Protein AF-A0A348Y6V6-F1 (afdb_monomer)

Sequence (120 aa):
MMPSTRFNISQSYLYKLSVAVGFASILSITGCQSSAESSATPNQSTTSNPSLPVLSDMSQQTLKQQALRIQRALANNDFARITDDIHPTRGVRFSMYAYVRLDTDKVFSREQYAQYLQSK

Secondary structure (DSSP, 8-state):
--------------------------------------------------------HHHHHHHHHHHHHHHHHHHTT-GGGGGGGSBTTTBEEE-SSSS--TTTSEEE-HHHHHHHHHT-

Radius of gyration: 27.21 Å; Cα contacts (8 Å, |Δi|>4): 50; chains: 1; bounding box: 66×55×64 Å

Solvent-accessible surface area (backbone atoms only — not comparable to full-atom values): 8505 Å² total; per-residue (Å²): 136,88,79,87,81,86,88,79,82,86,77,89,76,92,79,88,76,90,78,90,76,88,83,88,76,88,81,84,80,82,80,87,84,83,86,77,90,80,90,82,89,81,91,83,81,92,74,87,77,77,80,73,77,85,79,49,73,71,54,52,54,52,52,51,52,50,52,52,50,48,52,50,26,59,76,68,71,38,63,74,72,44,46,80,76,34,40,80,88,78,20,46,74,54,51,98,54,104,57,84,50,92,88,77,42,52,67,34,44,35,65,54,47,55,51,53,64,71,74,106

Mean predicted aligned error: 18.74 Å

pLDDT: mean 75.13, std 22.29, range [32.75, 98.44]

Structure (mmCIF, N/CA/C/O backbone):
data_AF-A0A348Y6V6-F1
#
_entry.id   AF-A0A348Y6V6-F1
#
loop_
_atom_site.group_PDB
_atom_site.id
_atom_site.type_symbol
_atom_site.label_atom_id
_atom_site.label_alt_id
_atom_site.label_comp_id
_atom_site.label_asym_id
_atom_site.label_entity_id
_atom_site.label_seq_id
_atom_site.pdbx_PDB_ins_code
_atom_site.Cartn_x
_atom_site.Cartn_y
_atom_site.Cartn_z
_atom_site.occupancy
_atom_site.B_iso_or_equiv
_atom_site.auth_seq_id
_atom_site.auth_comp_id
_atom_site.auth_asym_id
_atom_site.auth_atom_id
_atom_site.pdbx_PDB_model_num
ATOM 1 N N . MET A 1 1 ? -29.852 -15.341 42.087 1.00 42.97 1 MET A N 1
ATOM 2 C CA . MET A 1 1 ? -29.374 -14.770 43.363 1.00 42.97 1 MET A CA 1
ATOM 3 C C . MET A 1 1 ? -27.921 -14.366 43.145 1.00 42.97 1 MET A C 1
ATOM 5 O O . MET A 1 1 ? -27.207 -15.118 42.500 1.00 42.97 1 MET A O 1
ATOM 9 N N . MET A 1 2 ? -27.565 -13.173 43.628 1.00 44.44 2 MET A N 1
ATOM 10 C CA . MET A 1 2 ? -26.397 -12.315 43.334 1.00 44.44 2 MET A CA 1
ATOM 11 C C . MET A 1 2 ? -26.445 -11.438 42.060 1.00 44.44 2 MET A C 1
ATOM 13 O O . MET A 1 2 ? -26.921 -11.905 41.025 1.00 44.44 2 MET A O 1
ATOM 17 N N . PRO A 1 3 ? -26.035 -10.149 42.162 1.00 53.12 3 PRO A N 1
ATOM 18 C CA . PRO A 1 3 ? -26.583 -9.061 41.348 1.00 53.12 3 PRO A CA 1
ATOM 19 C C . PRO A 1 3 ? -25.519 -8.213 40.610 1.00 53.12 3 PRO A C 1
ATOM 21 O O . PRO A 1 3 ? -24.329 -8.398 40.815 1.00 53.12 3 PRO A O 1
ATOM 24 N N . SER A 1 4 ? -26.006 -7.250 39.812 1.00 47.69 4 SER A N 1
ATOM 25 C CA . SER A 1 4 ? -25.428 -5.918 39.516 1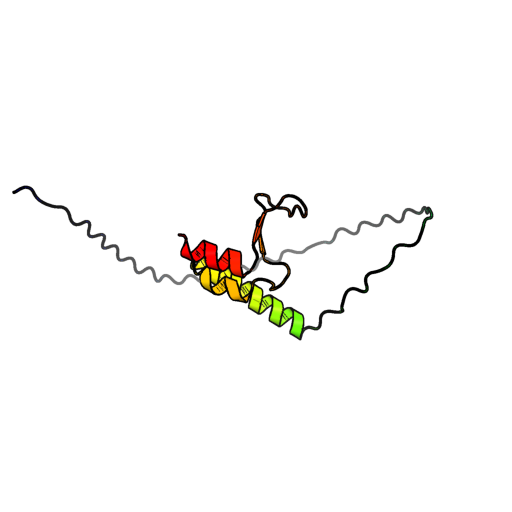.00 47.69 4 SER A CA 1
ATOM 26 C C . SER A 1 4 ? -23.964 -5.840 39.039 1.00 47.69 4 SER A C 1
ATOM 28 O O . SER A 1 4 ? -23.033 -6.276 39.694 1.00 47.69 4 SER A O 1
ATOM 30 N N . THR A 1 5 ? -23.639 -5.112 37.971 1.00 54.69 5 THR A N 1
ATOM 31 C CA . THR A 1 5 ? -23.691 -3.640 37.995 1.00 54.69 5 THR A CA 1
ATOM 32 C C . THR A 1 5 ? -23.644 -3.100 36.565 1.00 54.69 5 THR A C 1
ATOM 34 O O . THR A 1 5 ? -22.741 -3.421 35.796 1.00 54.69 5 THR A O 1
ATOM 37 N N . ARG A 1 6 ? -24.627 -2.268 36.201 1.00 53.12 6 ARG A N 1
ATOM 38 C CA . ARG A 1 6 ? -24.617 -1.480 34.966 1.00 53.12 6 ARG A CA 1
ATOM 39 C C . ARG A 1 6 ? -23.774 -0.230 35.196 1.00 53.12 6 ARG A C 1
ATOM 41 O O . ARG A 1 6 ? -24.122 0.574 36.055 1.00 53.12 6 ARG A O 1
ATOM 48 N N . PHE A 1 7 ? -22.717 -0.045 34.414 1.00 45.97 7 PHE A N 1
ATOM 49 C CA . PHE A 1 7 ? -22.016 1.234 34.354 1.00 45.97 7 PHE A CA 1
ATOM 50 C C . PHE A 1 7 ? -22.738 2.155 33.370 1.00 45.97 7 PHE A C 1
ATOM 52 O O . PHE A 1 7 ? -22.679 1.982 32.156 1.00 45.97 7 PHE A O 1
ATOM 59 N N . ASN A 1 8 ? -23.473 3.106 33.937 1.00 43.88 8 ASN A N 1
ATOM 60 C CA . ASN A 1 8 ? -24.042 4.257 33.257 1.00 43.88 8 ASN A CA 1
ATOM 61 C C . ASN A 1 8 ? -23.049 5.407 33.466 1.00 43.88 8 ASN A C 1
ATOM 63 O O . ASN A 1 8 ? -22.841 5.820 34.605 1.00 43.88 8 ASN A O 1
ATOM 67 N N . ILE A 1 9 ? -22.411 5.898 32.405 1.00 51.47 9 ILE A N 1
ATOM 68 C CA . ILE A 1 9 ? -21.610 7.126 32.467 1.00 51.47 9 ILE A CA 1
ATOM 69 C C . ILE A 1 9 ? -22.322 8.156 31.600 1.00 51.47 9 ILE A C 1
ATOM 71 O O . ILE A 1 9 ? -22.098 8.285 30.400 1.00 51.47 9 ILE A O 1
ATOM 75 N N . SER A 1 10 ? -23.244 8.854 32.255 1.00 51.84 10 SER A N 1
ATOM 76 C CA . SER A 1 10 ? -23.689 10.182 31.864 1.00 51.84 10 SER A CA 1
ATOM 77 C C . SER A 1 10 ? -22.537 11.146 32.130 1.00 51.84 10 SER A C 1
ATOM 79 O O . SER A 1 10 ? -22.139 11.306 33.284 1.00 51.84 10 SER A O 1
ATOM 81 N N . GLN A 1 11 ? -22.047 11.838 31.104 1.00 48.53 11 GLN A N 1
ATOM 82 C CA . GLN A 1 11 ? -21.328 13.087 31.330 1.00 48.53 11 GLN A CA 1
ATOM 83 C C . GLN A 1 11 ? -21.616 14.084 30.208 1.00 48.53 11 GLN A C 1
ATOM 85 O O . GLN A 1 11 ? -20.961 14.150 29.173 1.00 48.53 11 GLN A O 1
ATOM 90 N N . SER A 1 12 ? -22.674 14.850 30.444 1.00 52.38 12 SER A N 1
ATOM 91 C CA . SER A 1 12 ? -22.956 16.139 29.831 1.00 52.38 12 SER A CA 1
ATOM 92 C C . SER A 1 12 ? -21.803 17.111 30.070 1.00 52.38 12 SER A C 1
ATOM 94 O O . SER A 1 12 ? -21.528 17.391 31.228 1.00 52.38 12 SER A O 1
ATOM 96 N N . TYR A 1 13 ? -21.220 17.708 29.030 1.00 49.69 13 TYR A N 1
ATOM 97 C CA . TYR A 1 13 ? -20.606 19.035 29.150 1.00 49.69 13 TYR A CA 1
ATOM 98 C C . TYR A 1 13 ? -20.762 19.811 27.842 1.00 49.69 13 TYR A C 1
ATOM 100 O O . TYR A 1 13 ? -19.993 19.684 26.892 1.00 49.69 13 TYR A O 1
ATOM 108 N N . LEU A 1 14 ? -21.808 20.635 27.825 1.00 49.56 14 LEU A N 1
ATOM 109 C CA . LEU A 1 14 ? -21.921 21.798 26.960 1.00 49.56 14 LEU A CA 1
ATOM 110 C C . LEU A 1 14 ? -20.822 22.787 27.364 1.00 49.56 14 LEU A C 1
ATOM 112 O O . LEU A 1 14 ? -20.915 23.404 28.421 1.00 49.56 14 LEU A O 1
ATOM 116 N N . TYR A 1 15 ? -19.808 22.972 26.523 1.00 55.78 15 TYR A N 1
ATOM 117 C CA . TYR A 1 15 ? -18.925 24.133 26.606 1.00 55.78 15 TYR A CA 1
ATOM 118 C C . TYR A 1 15 ? -19.012 24.915 25.290 1.00 55.78 15 TYR A C 1
ATOM 120 O O . TYR A 1 15 ? -18.255 24.746 24.341 1.00 55.78 15 TYR A O 1
ATOM 128 N N . LYS A 1 16 ? -20.017 25.786 25.211 1.00 47.53 16 LYS A N 1
ATOM 129 C CA . LYS A 1 16 ? -19.970 26.954 24.331 1.00 47.53 16 LYS A CA 1
ATOM 130 C C . LYS A 1 16 ? -19.266 28.048 25.121 1.00 47.53 16 LYS A C 1
ATOM 132 O O . LYS A 1 16 ? -19.857 28.554 26.063 1.00 47.53 16 LYS A O 1
ATOM 137 N N . LEU A 1 17 ? -18.055 28.429 24.728 1.00 49.38 17 LEU A N 1
ATOM 138 C CA . LEU A 1 17 ? -17.458 29.709 25.107 1.00 49.38 17 LEU A CA 1
ATOM 139 C C . LEU A 1 17 ? -16.648 30.232 23.921 1.00 49.38 17 LEU A C 1
ATOM 141 O O . LEU A 1 17 ? -15.639 29.667 23.511 1.00 49.38 17 LEU A O 1
ATOM 145 N N . SER A 1 18 ? -17.196 31.294 23.342 1.00 53.50 18 SER A N 1
ATOM 146 C CA . SER A 1 18 ? -16.571 32.162 22.359 1.00 53.50 18 SER A CA 1
ATOM 147 C C . SER A 1 18 ? -15.483 32.974 23.056 1.00 53.50 18 SER A C 1
ATOM 149 O O . SER A 1 18 ? -15.793 33.654 24.030 1.00 53.50 18 SER A O 1
ATOM 151 N N . VAL A 1 19 ? -14.246 32.937 22.561 1.00 60.66 19 VAL A N 1
ATOM 152 C CA . VAL A 1 19 ? -13.247 33.982 22.819 1.00 60.66 19 VAL A CA 1
ATOM 153 C C . VAL A 1 19 ? -12.464 34.204 21.531 1.00 60.66 19 VAL A C 1
ATOM 155 O O . VAL A 1 19 ? -11.651 33.384 21.112 1.00 60.66 19 V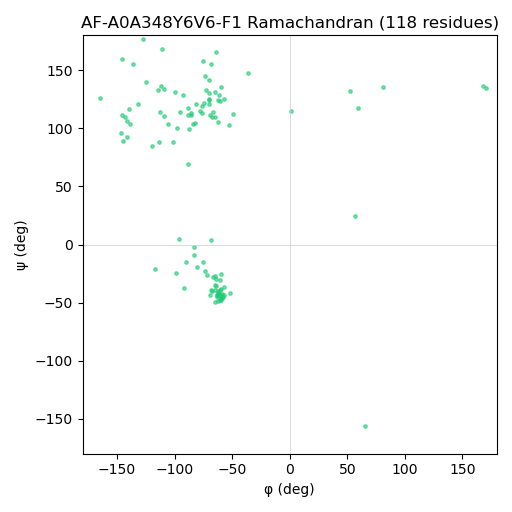AL A O 1
ATOM 158 N N . ALA A 1 20 ? -12.758 35.335 20.896 1.00 55.91 20 ALA A N 1
ATOM 159 C CA . ALA A 1 20 ? -11.914 35.952 19.895 1.00 55.91 20 ALA A CA 1
ATOM 160 C C . ALA A 1 20 ? -10.721 36.603 20.603 1.00 55.91 20 ALA A C 1
ATOM 162 O O . ALA A 1 20 ? -10.919 37.487 21.432 1.00 55.91 20 ALA A O 1
ATOM 163 N N . VAL A 1 21 ? -9.497 36.208 20.255 1.00 60.94 21 VAL A N 1
ATOM 164 C CA . VAL A 1 21 ? -8.299 37.030 20.472 1.00 60.94 21 VAL A CA 1
ATOM 165 C C . VAL A 1 21 ? -7.421 36.883 19.237 1.00 60.94 21 VAL A C 1
ATOM 167 O O . VAL A 1 21 ? -6.990 35.787 18.884 1.00 60.94 21 VAL A O 1
ATOM 170 N N . GLY A 1 22 ? -7.226 38.005 18.547 1.00 55.28 22 GLY A N 1
ATOM 171 C CA . GLY A 1 22 ? -6.378 38.104 17.373 1.00 55.28 22 GLY A CA 1
ATOM 172 C C . GLY A 1 22 ? -4.917 37.845 17.720 1.00 55.28 22 GLY A C 1
ATOM 173 O O . GLY A 1 22 ? -4.370 38.451 18.636 1.00 55.28 22 GLY A O 1
ATOM 174 N N . PHE A 1 23 ? -4.279 36.979 16.940 1.00 59.91 23 PHE A N 1
ATOM 175 C CA . PHE A 1 23 ? -2.828 36.866 16.893 1.00 59.91 23 PHE A CA 1
ATOM 176 C C . PHE A 1 23 ? -2.330 37.590 15.644 1.00 59.91 23 PHE A C 1
ATOM 178 O O . PHE A 1 23 ? -2.186 37.008 14.572 1.00 59.91 23 PHE A O 1
ATOM 185 N N . ALA A 1 24 ? -2.086 38.890 15.793 1.00 58.06 24 ALA A N 1
ATOM 186 C CA . ALA A 1 24 ? -1.153 39.600 14.936 1.00 58.06 24 ALA A CA 1
ATOM 187 C C . ALA A 1 24 ? 0.253 39.344 15.497 1.00 58.06 24 ALA A C 1
ATOM 189 O O . ALA A 1 24 ? 0.631 39.874 16.539 1.00 58.06 24 ALA A O 1
ATOM 190 N N . SER A 1 25 ? 1.023 38.487 14.837 1.00 61.72 25 SER A N 1
ATOM 191 C CA . SER A 1 25 ? 2.463 38.366 15.068 1.00 61.72 25 SER A CA 1
ATOM 192 C C . SER A 1 25 ? 3.145 38.204 13.722 1.00 61.72 25 SER A C 1
ATOM 194 O O . SER A 1 25 ? 3.065 37.171 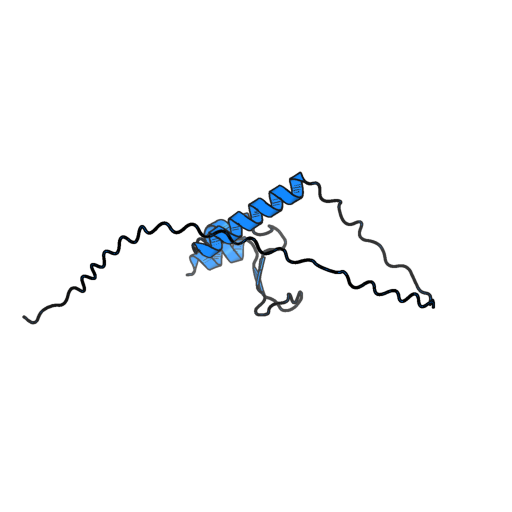13.063 1.00 61.72 25 SER A O 1
ATOM 196 N N . ILE A 1 26 ? 3.744 39.311 13.303 1.00 58.22 26 ILE A N 1
ATOM 197 C CA . ILE A 1 26 ? 4.551 39.474 12.104 1.00 58.22 26 ILE A CA 1
ATOM 198 C C . ILE A 1 26 ? 5.904 38.825 12.410 1.00 58.22 26 ILE A C 1
ATOM 200 O O . ILE A 1 26 ? 6.635 39.310 13.270 1.00 58.22 26 ILE A O 1
ATOM 204 N N . LEU A 1 27 ? 6.231 37.723 11.736 1.00 62.41 27 LEU A N 1
ATOM 205 C CA . LEU A 1 27 ? 7.578 37.153 11.741 1.00 62.41 27 LEU A CA 1
ATOM 206 C C . LEU A 1 27 ? 8.291 37.618 10.470 1.00 62.41 27 LEU A C 1
ATOM 208 O O . LEU A 1 27 ? 8.059 37.099 9.380 1.00 62.41 27 LEU A O 1
ATOM 212 N N . SER A 1 28 ? 9.140 38.631 10.622 1.00 58.72 28 SER A N 1
ATOM 213 C CA . SER A 1 28 ? 10.076 39.082 9.595 1.00 58.72 28 SER A CA 1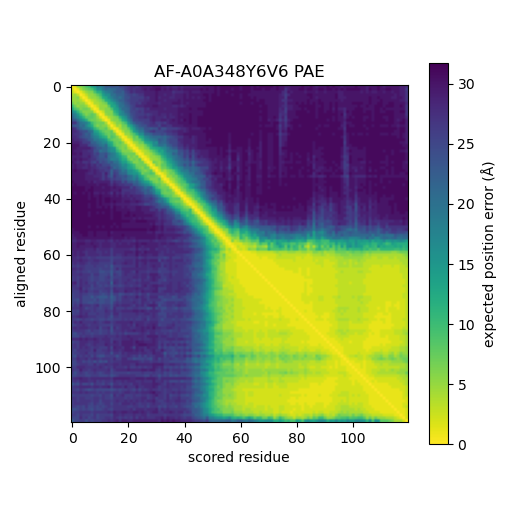
ATOM 214 C C . SER A 1 28 ? 11.160 38.021 9.400 1.00 58.72 28 SER A C 1
ATOM 216 O O . SER A 1 28 ? 11.984 37.806 10.288 1.00 58.72 28 SER A O 1
ATOM 218 N N . ILE A 1 29 ? 11.171 37.354 8.245 1.00 68.44 29 ILE A N 1
ATOM 219 C CA . ILE A 1 29 ? 12.267 36.466 7.841 1.00 68.44 29 ILE A CA 1
ATOM 220 C C . ILE A 1 29 ? 13.311 37.328 7.127 1.00 68.44 29 ILE A C 1
ATOM 222 O O . ILE A 1 29 ? 13.161 37.651 5.949 1.00 68.44 29 ILE A O 1
ATOM 226 N N . THR A 1 30 ? 14.373 37.709 7.833 1.00 70.75 30 THR A N 1
ATOM 227 C CA . THR A 1 30 ? 15.595 38.206 7.191 1.00 70.75 30 THR A CA 1
ATOM 228 C C . THR A 1 30 ? 16.354 36.992 6.660 1.00 70.75 30 THR A C 1
ATOM 230 O O . THR A 1 30 ? 16.746 36.114 7.426 1.00 70.75 30 THR A O 1
ATOM 233 N N . GLY A 1 31 ? 16.476 36.898 5.336 1.00 62.62 31 GLY A N 1
ATOM 234 C CA . GLY A 1 31 ? 17.081 35.762 4.645 1.00 62.62 31 GLY A CA 1
ATOM 235 C C . GLY A 1 31 ? 18.594 35.662 4.848 1.00 62.62 31 GLY A C 1
ATOM 236 O O . GLY A 1 31 ? 19.306 36.664 4.830 1.00 62.62 31 GLY A O 1
ATOM 237 N N . CYS A 1 32 ? 19.091 34.434 4.990 1.00 65.75 32 CYS A N 1
ATOM 238 C CA . CYS A 1 32 ? 20.511 34.127 4.867 1.00 65.75 32 CYS A CA 1
ATOM 239 C C . CYS A 1 32 ? 20.848 33.896 3.386 1.00 65.75 32 CYS A C 1
ATOM 241 O O . CYS A 1 32 ? 20.392 32.924 2.786 1.00 65.75 32 CYS A O 1
ATOM 243 N N . GLN A 1 33 ? 21.654 34.785 2.805 1.00 63.09 33 GLN A N 1
ATOM 244 C CA . GLN A 1 33 ? 22.308 34.582 1.514 1.00 63.09 33 GLN A CA 1
ATOM 245 C C . GLN A 1 33 ? 23.647 33.881 1.772 1.00 63.09 33 GLN A C 1
ATOM 247 O O . GLN A 1 33 ? 24.542 34.468 2.373 1.00 63.09 33 GLN A O 1
ATOM 252 N N . SER A 1 34 ? 23.779 32.623 1.350 1.00 53.56 34 SER A N 1
ATOM 253 C CA . SER A 1 34 ? 25.076 31.945 1.291 1.00 53.56 34 SER A CA 1
ATOM 254 C C . SER A 1 34 ? 25.500 31.855 -0.167 1.00 53.56 34 SER A C 1
ATOM 256 O O . SER A 1 34 ? 24.953 31.082 -0.950 1.00 53.56 34 SER A O 1
ATOM 258 N N . SER A 1 35 ? 26.440 32.718 -0.531 1.00 56.88 35 SER A N 1
ATOM 259 C CA . SER A 1 35 ? 27.244 32.618 -1.737 1.00 56.88 35 SER A CA 1
ATOM 260 C C . SER A 1 35 ? 28.476 31.770 -1.425 1.00 56.88 35 SER A C 1
ATOM 262 O O . SER A 1 35 ? 29.314 32.141 -0.607 1.00 56.88 35 SER A O 1
ATOM 264 N N . ALA A 1 36 ? 28.592 30.633 -2.101 1.00 48.78 36 ALA A N 1
ATOM 265 C CA . ALA A 1 36 ? 29.854 29.934 -2.281 1.00 48.78 36 ALA A CA 1
ATOM 266 C C . ALA A 1 36 ? 29.874 29.377 -3.705 1.00 48.78 36 ALA A C 1
ATOM 268 O O . ALA A 1 36 ? 29.365 28.296 -3.990 1.00 48.78 36 ALA A O 1
ATOM 269 N N . GLU A 1 37 ? 30.437 30.176 -4.605 1.00 44.28 37 GLU A N 1
ATOM 270 C CA . GLU A 1 37 ? 30.973 29.700 -5.869 1.00 44.28 37 GLU A CA 1
ATOM 271 C C . GLU A 1 37 ? 32.310 29.017 -5.561 1.00 44.28 37 GLU A C 1
ATOM 273 O O . GLU A 1 37 ? 33.216 29.630 -4.996 1.00 44.28 37 GLU A O 1
ATOM 278 N N . SER A 1 38 ? 32.426 27.728 -5.875 1.00 43.91 38 SER A N 1
ATOM 279 C CA . SER A 1 38 ? 33.717 27.049 -5.921 1.00 43.91 38 SER A CA 1
ATOM 280 C C . SER A 1 38 ? 33.708 26.002 -7.030 1.00 43.91 38 SER A C 1
ATOM 282 O O . SER A 1 38 ? 32.980 25.013 -7.012 1.00 43.91 38 SER A O 1
ATOM 284 N N . SER A 1 39 ? 34.506 26.322 -8.034 1.00 50.03 39 SER A N 1
ATOM 285 C CA . SER A 1 39 ? 34.898 25.576 -9.221 1.00 50.03 39 SER A CA 1
ATOM 286 C C . SER A 1 39 ? 35.604 24.245 -8.926 1.00 50.03 39 SER A C 1
ATOM 288 O O . SER A 1 39 ? 36.550 24.250 -8.143 1.00 50.03 39 SER A O 1
ATOM 290 N N . ALA A 1 40 ? 35.236 23.166 -9.637 1.00 38.19 40 ALA A N 1
ATOM 291 C CA . ALA A 1 40 ? 36.140 22.210 -10.318 1.00 38.19 40 ALA A CA 1
ATOM 292 C C . ALA A 1 40 ? 35.387 20.962 -10.847 1.00 38.19 40 ALA A C 1
ATOM 294 O O . ALA A 1 40 ? 34.585 20.352 -10.147 1.00 38.19 40 ALA A O 1
ATOM 295 N N . THR A 1 41 ? 35.684 20.579 -12.092 1.00 39.31 41 THR A N 1
ATOM 296 C CA . THR A 1 41 ? 35.205 19.403 -12.855 1.00 39.31 41 THR A CA 1
ATOM 297 C C . THR A 1 41 ? 35.742 18.069 -12.295 1.00 39.31 41 THR A C 1
ATOM 299 O O . THR A 1 41 ? 36.844 18.057 -11.745 1.00 39.31 41 THR A O 1
ATOM 302 N N . PRO A 1 42 ? 35.055 16.922 -12.506 1.00 40.88 42 PRO A N 1
ATOM 303 C CA . PRO A 1 42 ? 35.588 15.951 -13.481 1.00 40.88 42 PRO A CA 1
ATOM 304 C C . PRO A 1 42 ? 34.528 15.150 -14.283 1.00 40.88 42 PRO A C 1
ATOM 306 O O . PRO A 1 42 ? 33.373 15.019 -13.892 1.00 40.88 42 PRO A O 1
ATOM 309 N N . ASN A 1 43 ? 34.974 14.616 -15.428 1.00 38.09 43 ASN A N 1
ATOM 310 C CA . ASN A 1 43 ? 34.327 13.637 -16.323 1.00 38.09 43 ASN A CA 1
ATOM 311 C C . ASN A 1 43 ? 33.487 12.545 -15.618 1.00 38.09 43 ASN A C 1
ATOM 313 O O . ASN A 1 43 ? 33.928 12.042 -14.592 1.00 38.09 43 ASN A O 1
ATOM 317 N N . GLN A 1 44 ? 32.393 12.064 -16.241 1.00 37.31 44 GLN A N 1
ATOM 318 C CA . GLN A 1 44 ? 32.322 10.769 -16.968 1.00 37.31 44 GLN A CA 1
ATOM 319 C C . GLN A 1 44 ? 30.867 10.344 -17.314 1.00 37.31 44 GLN A C 1
ATOM 321 O O . GLN A 1 44 ? 29.979 10.360 -16.472 1.00 37.31 44 GLN A O 1
ATOM 326 N N . SER A 1 45 ? 30.694 9.859 -18.553 1.00 37.66 45 SER A N 1
ATOM 327 C CA . SER A 1 45 ? 29.816 8.751 -19.002 1.00 37.66 45 SER A CA 1
ATOM 328 C C . SER A 1 45 ? 28.286 8.771 -18.802 1.00 37.66 45 SER A C 1
ATOM 330 O O . SER A 1 45 ? 27.755 8.633 -17.707 1.00 37.66 45 SER A O 1
ATOM 332 N N . THR A 1 46 ? 27.609 8.766 -19.957 1.00 43.75 46 THR A N 1
ATOM 333 C CA . THR A 1 46 ? 26.319 8.151 -20.323 1.00 43.75 46 THR A CA 1
ATOM 334 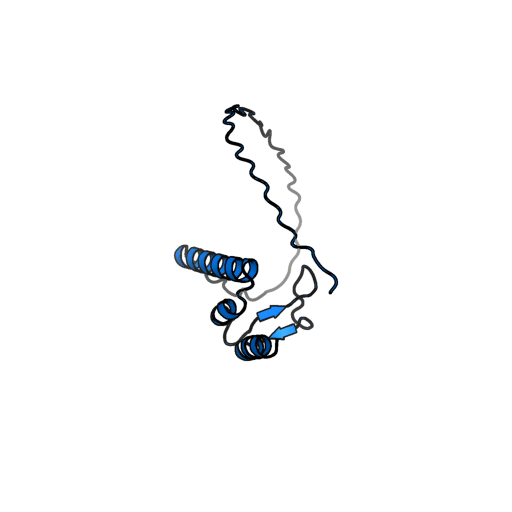C C . THR A 1 46 ? 25.566 7.394 -19.222 1.00 43.75 46 THR A C 1
ATOM 336 O O . THR A 1 46 ? 25.957 6.299 -18.830 1.00 43.75 46 THR A O 1
ATOM 339 N N . THR A 1 47 ? 24.395 7.903 -18.833 1.00 32.75 47 THR A N 1
ATOM 340 C CA . THR A 1 47 ? 23.319 7.100 -18.235 1.00 32.75 47 THR A CA 1
ATOM 341 C C . THR A 1 47 ? 22.018 7.454 -18.948 1.00 32.75 47 THR A C 1
ATOM 343 O O . THR A 1 47 ? 21.623 8.614 -19.016 1.00 32.75 47 THR A O 1
ATOM 346 N N . SER A 1 48 ? 21.395 6.446 -19.554 1.00 44.47 48 SER A N 1
ATOM 347 C CA . SER A 1 48 ? 20.099 6.504 -20.227 1.00 44.47 48 SER A CA 1
ATOM 348 C C . SER A 1 48 ? 19.046 7.176 -19.343 1.00 44.47 48 SER A C 1
ATOM 350 O O . SER A 1 48 ? 18.653 6.605 -18.328 1.00 44.47 48 SER A O 1
ATOM 352 N N . ASN A 1 49 ? 18.583 8.365 -19.733 1.00 42.72 49 ASN A N 1
ATOM 353 C CA . ASN A 1 49 ? 17.465 9.045 -19.087 1.00 42.72 49 ASN A CA 1
ATOM 354 C C . ASN A 1 49 ? 16.175 8.242 -19.333 1.00 42.72 49 ASN A C 1
ATOM 356 O O . ASN A 1 49 ? 15.724 8.198 -20.482 1.00 42.72 49 ASN A O 1
ATOM 360 N N . PRO A 1 50 ? 15.528 7.642 -18.315 1.00 51.84 50 PRO A N 1
ATOM 361 C CA . PRO A 1 50 ? 14.117 7.334 -18.446 1.00 51.84 50 PRO A CA 1
ATOM 362 C C . PRO A 1 50 ? 13.406 8.686 -18.483 1.00 51.84 50 PRO A C 1
ATOM 364 O O . PRO A 1 50 ? 13.395 9.420 -17.497 1.00 51.84 50 PRO A O 1
ATOM 367 N N . SER A 1 51 ? 12.877 9.061 -19.643 1.00 50.31 51 SER A N 1
ATOM 368 C CA . SER A 1 51 ? 12.019 10.232 -19.796 1.00 50.31 51 SER A CA 1
ATOM 369 C C . SER A 1 51 ? 10.881 10.139 -18.777 1.00 50.31 51 SER A C 1
ATOM 371 O O . SER A 1 51 ? 9.958 9.341 -18.946 1.00 50.31 51 SER A O 1
ATOM 373 N N . LEU A 1 52 ? 10.987 10.906 -17.687 1.00 57.78 52 LEU A N 1
ATOM 374 C CA . LEU A 1 52 ? 9.939 11.018 -16.682 1.00 57.78 52 LEU A CA 1
ATOM 375 C C . LEU A 1 52 ? 8.691 11.571 -17.384 1.00 57.78 52 LEU A C 1
ATOM 377 O O . LEU A 1 52 ? 8.776 12.632 -18.008 1.00 57.78 52 LEU A O 1
ATOM 381 N N . PRO A 1 53 ? 7.546 10.871 -17.331 1.00 67.19 53 PRO A N 1
ATOM 382 C CA . PRO A 1 53 ? 6.325 11.373 -17.933 1.00 67.19 53 PRO A CA 1
ATOM 383 C C . PRO A 1 53 ? 5.938 12.683 -17.243 1.00 67.19 53 PRO A C 1
ATOM 385 O O . PRO A 1 53 ? 5.803 12.733 -16.019 1.00 67.19 53 PRO A O 1
ATOM 388 N N . VAL A 1 54 ? 5.777 13.749 -18.029 1.00 69.25 54 VAL A N 1
ATOM 389 C CA . VAL A 1 54 ? 5.273 15.039 -17.548 1.00 69.25 54 VAL A CA 1
ATOM 390 C C . VAL A 1 54 ? 3.849 14.816 -17.034 1.00 69.25 54 VAL A C 1
ATOM 392 O O . VAL A 1 54 ? 2.926 14.596 -17.819 1.00 69.25 54 VAL A O 1
ATOM 395 N N . LEU A 1 55 ? 3.676 14.803 -15.709 1.00 76.12 55 LEU A N 1
ATOM 396 C CA . LEU A 1 55 ? 2.365 14.670 -15.076 1.00 76.12 55 LEU A CA 1
ATOM 397 C C . LEU A 1 55 ? 1.557 15.952 -15.304 1.00 76.12 55 LEU A C 1
ATOM 399 O O . LEU A 1 55 ? 1.995 17.035 -14.927 1.00 76.12 55 LEU A O 1
ATOM 403 N N . SER A 1 56 ? 0.364 15.826 -15.882 1.00 84.75 56 SER A N 1
ATOM 404 C CA . SER A 1 56 ? -0.580 16.938 -16.021 1.00 84.75 56 SER A CA 1
ATOM 405 C C . SER A 1 56 ? -1.272 17.266 -14.694 1.00 84.75 56 SER A C 1
ATOM 407 O O . SER A 1 56 ? -1.426 16.394 -13.834 1.00 84.75 56 SER A O 1
ATOM 409 N N . ASP A 1 57 ? -1.795 18.481 -14.539 1.00 80.25 57 ASP A N 1
ATOM 410 C CA . ASP A 1 57 ? -2.523 18.882 -13.323 1.00 80.25 57 ASP A CA 1
ATOM 411 C C . ASP A 1 57 ? -3.726 17.972 -13.015 1.00 80.25 57 ASP A C 1
ATOM 413 O O . ASP A 1 57 ? -3.986 17.623 -11.861 1.00 80.25 57 ASP A O 1
ATOM 417 N N . MET A 1 58 ? -4.428 17.496 -14.052 1.00 72.94 58 MET A N 1
ATOM 418 C CA . MET A 1 58 ? -5.534 16.543 -13.886 1.00 72.94 58 MET A CA 1
ATOM 419 C C . MET A 1 58 ? -5.067 15.193 -13.325 1.00 72.94 58 MET A C 1
ATOM 421 O O . MET A 1 58 ? -5.764 14.581 -12.507 1.00 72.94 58 MET A O 1
ATOM 425 N N . SER A 1 59 ? -3.875 14.735 -13.718 1.00 87.62 59 SER A N 1
ATOM 426 C CA . SER A 1 59 ? -3.292 13.501 -13.183 1.00 87.62 59 SER A CA 1
ATOM 427 C C . SER A 1 59 ? -2.910 13.651 -11.706 1.00 87.62 59 SER A C 1
ATOM 429 O O . SER A 1 59 ? -3.218 12.767 -10.906 1.00 87.62 59 SER A O 1
ATOM 431 N N . GLN A 1 60 ? -2.371 14.807 -11.306 1.00 91.56 60 GLN A N 1
ATOM 432 C CA . GLN A 1 60 ? -2.044 15.106 -9.906 1.00 91.56 60 GLN A CA 1
ATOM 433 C C . GLN A 1 60 ? -3.291 15.135 -9.019 1.00 91.56 60 GLN A C 1
ATOM 435 O O . GLN A 1 60 ? -3.307 14.552 -7.932 1.00 91.56 60 GLN A O 1
ATOM 440 N N . GLN A 1 61 ? -4.370 15.761 -9.492 1.00 93.50 61 GLN A N 1
ATOM 441 C CA . GLN A 1 61 ? -5.623 15.811 -8.742 1.00 93.50 61 GLN A CA 1
ATOM 442 C C . GLN A 1 61 ? -6.240 14.418 -8.566 1.00 93.50 61 GLN A C 1
ATOM 444 O O . GLN A 1 61 ? -6.731 14.096 -7.482 1.00 93.50 61 GLN A O 1
ATOM 449 N N . THR A 1 62 ? -6.169 13.572 -9.596 1.00 93.75 62 THR A N 1
ATOM 450 C CA . THR A 1 62 ? -6.648 12.183 -9.531 1.00 93.75 62 THR A CA 1
ATOM 451 C C . THR A 1 62 ? -5.851 11.371 -8.508 1.00 93.75 62 THR A C 1
ATOM 453 O O . THR A 1 62 ? -6.442 10.704 -7.656 1.00 93.75 62 THR A O 1
ATOM 456 N N . LEU A 1 63 ? -4.518 11.490 -8.516 1.00 94.44 63 LEU A N 1
ATOM 457 C CA . LEU A 1 63 ? -3.652 10.833 -7.531 1.00 94.44 63 LEU A CA 1
ATOM 458 C C . LEU A 1 63 ? -3.934 11.316 -6.105 1.00 94.44 63 LEU A C 1
ATOM 460 O O . LEU A 1 63 ? -4.023 10.505 -5.183 1.00 94.44 63 LEU A O 1
ATOM 464 N N . LYS A 1 64 ? -4.149 12.622 -5.916 1.00 96.44 64 LYS A N 1
ATOM 465 C CA . LYS A 1 64 ? -4.523 13.193 -4.615 1.00 96.44 64 LYS A CA 1
ATOM 466 C C . LYS A 1 64 ? -5.857 12.642 -4.117 1.00 96.44 64 LYS A C 1
ATOM 468 O O . LYS A 1 64 ? -5.981 12.294 -2.945 1.00 96.44 64 LYS A O 1
ATOM 473 N N . GLN A 1 65 ? -6.858 12.547 -4.989 1.00 96.56 65 GLN A N 1
ATOM 474 C CA . GLN A 1 65 ? -8.157 11.975 -4.635 1.00 96.56 65 GLN A CA 1
ATOM 475 C C . GLN A 1 65 ? -8.036 10.498 -4.257 1.00 96.56 65 GLN A C 1
ATOM 477 O O . GLN A 1 65 ? -8.609 10.092 -3.247 1.00 96.56 65 GLN A O 1
ATOM 482 N N . GLN A 1 66 ? -7.261 9.716 -5.011 1.00 96.94 66 GLN A N 1
ATOM 483 C CA . GLN A 1 66 ? -6.979 8.318 -4.687 1.00 96.94 66 GLN A CA 1
ATOM 484 C C . GLN A 1 66 ? -6.286 8.186 -3.324 1.00 96.94 66 GLN A C 1
ATOM 486 O O . GLN A 1 66 ? -6.756 7.432 -2.474 1.00 96.94 66 GLN A O 1
ATOM 491 N N . ALA A 1 67 ? -5.248 8.983 -3.058 1.00 97.44 67 ALA A N 1
ATOM 492 C CA . ALA A 1 67 ? -4.559 8.989 -1.768 1.00 97.44 67 ALA A CA 1
ATOM 493 C C . ALA A 1 67 ? -5.507 9.319 -0.601 1.00 97.44 67 ALA A C 1
ATOM 495 O O . ALA A 1 67 ? -5.490 8.637 0.422 1.00 97.44 67 ALA A O 1
ATOM 496 N N . LEU A 1 68 ? -6.393 10.310 -0.768 1.00 98.19 6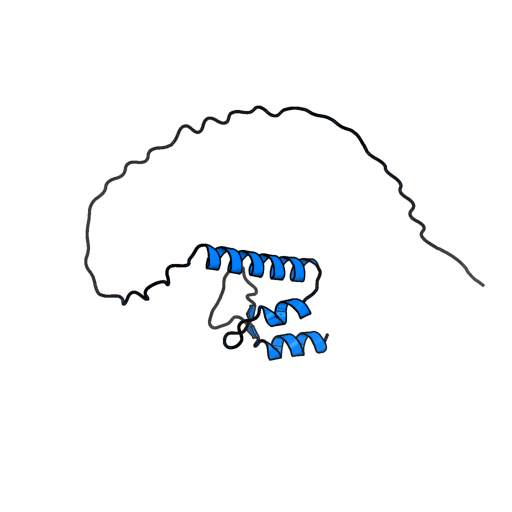8 LEU A N 1
ATOM 497 C CA . LEU A 1 68 ? -7.394 10.664 0.244 1.00 98.19 68 LEU A CA 1
ATOM 498 C C . LEU A 1 68 ? -8.423 9.549 0.478 1.00 98.19 68 LEU A C 1
ATOM 500 O O . LEU A 1 68 ? -8.878 9.378 1.610 1.00 98.19 68 LEU A O 1
ATOM 504 N N . ARG A 1 69 ? -8.808 8.791 -0.558 1.00 97.81 69 ARG A N 1
ATOM 505 C CA . ARG A 1 69 ? -9.685 7.619 -0.392 1.00 97.81 69 ARG A CA 1
ATOM 506 C C . ARG A 1 69 ? -9.001 6.536 0.435 1.00 97.81 69 ARG A C 1
ATOM 508 O O . ARG A 1 69 ? -9.586 6.100 1.423 1.00 97.81 69 ARG A O 1
ATOM 515 N N . ILE A 1 70 ? -7.760 6.181 0.093 1.00 98.06 70 ILE A N 1
ATOM 516 C CA . ILE A 1 70 ? -6.969 5.182 0.829 1.00 98.06 70 ILE A CA 1
ATOM 517 C C . ILE A 1 70 ? -6.780 5.621 2.286 1.00 98.06 70 ILE A C 1
ATOM 519 O O . ILE A 1 70 ? -7.022 4.840 3.202 1.00 98.06 70 ILE A O 1
ATOM 523 N N . GLN A 1 71 ? -6.418 6.886 2.521 1.00 98.25 71 GLN A N 1
ATOM 524 C CA . GLN A 1 71 ? -6.238 7.427 3.870 1.00 98.25 71 GLN A CA 1
ATOM 525 C C . GLN A 1 71 ? -7.511 7.293 4.719 1.00 98.25 71 GLN A C 1
ATOM 527 O O . GLN A 1 71 ? -7.437 6.878 5.874 1.00 98.25 71 GLN A O 1
ATOM 532 N N . ARG A 1 72 ? -8.685 7.627 4.165 1.00 98.44 72 ARG A N 1
ATOM 533 C CA . ARG A 1 72 ? -9.964 7.485 4.882 1.00 98.44 72 ARG A CA 1
ATOM 534 C C . ARG A 1 72 ? -10.328 6.025 5.131 1.00 98.44 72 ARG A C 1
ATOM 536 O O . ARG A 1 72 ? -10.807 5.715 6.215 1.00 98.44 72 ARG A O 1
ATOM 543 N N . ALA A 1 73 ? -10.095 5.146 4.158 1.00 98.25 73 ALA A N 1
ATOM 544 C CA . ALA A 1 73 ? -10.324 3.713 4.312 1.00 98.25 73 ALA A CA 1
ATOM 545 C C . ALA A 1 73 ? -9.490 3.146 5.473 1.00 98.25 73 ALA A C 1
ATOM 547 O O . ALA A 1 73 ? -10.035 2.493 6.360 1.00 98.25 73 ALA A O 1
ATOM 548 N N . LEU A 1 74 ? -8.201 3.502 5.541 1.00 97.31 74 LEU A N 1
ATOM 549 C CA . LEU A 1 74 ? -7.314 3.136 6.649 1.00 97.31 74 LEU A CA 1
ATOM 550 C C . LEU A 1 74 ? -7.798 3.695 7.994 1.00 97.31 74 LEU A C 1
ATOM 552 O O . LEU A 1 74 ? -7.885 2.947 8.963 1.00 97.31 74 LEU A O 1
ATOM 556 N N . ALA A 1 75 ? -8.151 4.984 8.054 1.00 98.31 75 ALA A N 1
ATOM 557 C CA . ALA A 1 75 ? -8.629 5.624 9.283 1.00 98.31 75 ALA A CA 1
ATOM 558 C C . ALA A 1 75 ? -9.910 4.976 9.840 1.00 98.31 75 ALA A C 1
ATOM 560 O O . ALA A 1 75 ? -10.110 4.943 11.052 1.00 98.31 75 ALA A O 1
ATOM 561 N N . ASN A 1 76 ? -10.754 4.438 8.958 1.00 98.19 76 ASN A N 1
ATOM 562 C CA . ASN A 1 76 ? -12.021 3.803 9.313 1.00 98.19 76 ASN A CA 1
ATOM 563 C C . ASN A 1 76 ? -11.929 2.274 9.449 1.00 98.19 76 ASN A C 1
ATOM 565 O O . ASN A 1 76 ? -12.954 1.634 9.667 1.00 98.19 76 ASN A O 1
ATOM 569 N N . ASN A 1 77 ? -10.735 1.680 9.328 1.00 96.94 77 ASN A N 1
ATOM 570 C CA . ASN A 1 77 ? -10.528 0.225 9.267 1.00 96.94 77 ASN A CA 1
ATOM 571 C C . ASN A 1 77 ? -11.308 -0.475 8.130 1.00 96.94 77 ASN A C 1
ATOM 573 O O . ASN A 1 77 ? -11.572 -1.675 8.197 1.00 96.94 77 ASN A O 1
ATOM 577 N N . ASP A 1 78 ? -11.660 0.251 7.066 1.00 97.19 78 ASP A N 1
ATOM 578 C CA . ASP A 1 78 ? -12.345 -0.286 5.886 1.00 97.19 78 ASP A CA 1
ATOM 579 C C . ASP A 1 78 ? -11.317 -0.802 4.869 1.00 97.19 78 ASP A C 1
ATOM 581 O O . ASP A 1 78 ? -11.075 -0.222 3.810 1.00 97.19 78 ASP A O 1
ATOM 585 N N . PHE A 1 79 ? -10.646 -1.895 5.230 1.00 95.88 79 PHE A N 1
ATOM 586 C CA . PHE A 1 79 ? -9.567 -2.466 4.423 1.00 95.88 79 PHE A CA 1
ATOM 587 C C . PHE A 1 79 ? -10.059 -3.025 3.081 1.00 95.88 79 PHE A C 1
ATOM 589 O O . PHE A 1 79 ? -9.319 -3.008 2.100 1.00 95.88 79 PHE A O 1
ATOM 596 N N . ALA A 1 80 ? -11.321 -3.459 3.002 1.00 96.31 80 ALA A N 1
ATOM 597 C CA 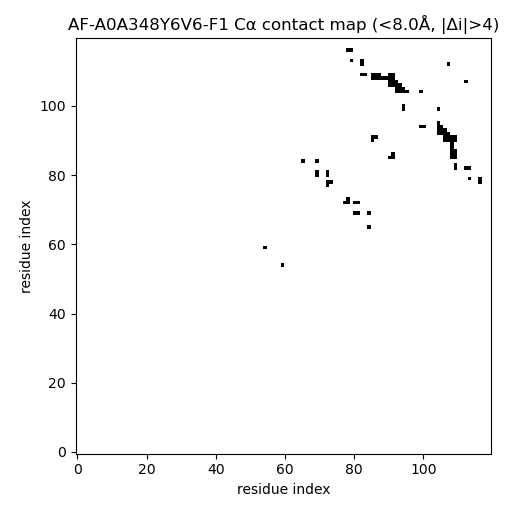. ALA A 1 80 ? -11.902 -3.989 1.772 1.00 96.31 80 ALA A CA 1
ATOM 598 C C . ALA A 1 80 ? -11.906 -2.946 0.644 1.00 96.31 80 ALA A C 1
ATOM 600 O O . ALA A 1 80 ? -11.570 -3.284 -0.494 1.00 96.31 80 ALA A O 1
ATOM 601 N N . ARG A 1 81 ? -12.184 -1.672 0.965 1.00 96.38 81 ARG A N 1
ATOM 602 C CA . ARG A 1 81 ? -12.164 -0.556 -0.001 1.00 96.38 81 ARG A CA 1
ATOM 603 C C . ARG A 1 81 ? -10.816 -0.326 -0.671 1.00 96.38 81 ARG A C 1
ATOM 605 O O . ARG A 1 81 ? -10.790 0.222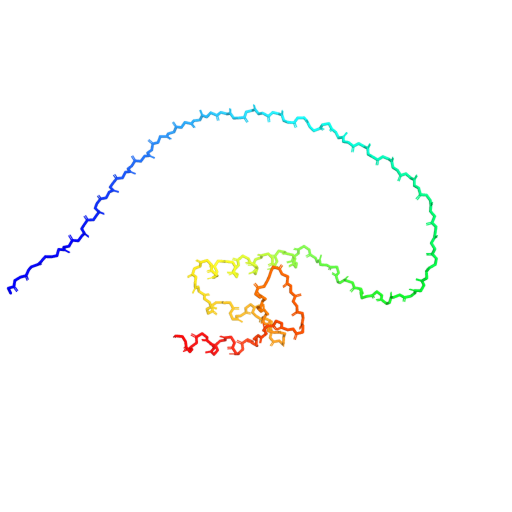 -1.765 1.00 96.38 81 ARG A O 1
ATOM 612 N N . ILE A 1 82 ? -9.714 -0.723 -0.037 1.00 97.19 82 ILE A N 1
ATOM 613 C CA . ILE A 1 82 ? -8.361 -0.492 -0.562 1.00 97.19 82 ILE A CA 1
ATOM 614 C C . ILE A 1 82 ? -8.061 -1.426 -1.744 1.00 97.19 82 ILE A C 1
ATOM 616 O O . ILE A 1 82 ? -7.229 -1.094 -2.583 1.00 97.19 82 ILE A O 1
ATOM 620 N N . THR A 1 83 ? -8.757 -2.564 -1.852 1.00 96.88 83 THR A N 1
ATOM 621 C CA . THR A 1 83 ? -8.514 -3.597 -2.876 1.00 96.88 83 THR A CA 1
ATOM 622 C C . THR A 1 83 ? -8.496 -3.031 -4.300 1.00 96.88 83 THR A C 1
ATOM 624 O O . THR A 1 83 ? -7.613 -3.373 -5.090 1.00 96.88 83 THR A O 1
ATOM 627 N N . ASP A 1 84 ? -9.416 -2.118 -4.616 1.00 95.69 84 ASP A N 1
ATOM 628 C CA . ASP A 1 84 ? -9.532 -1.523 -5.953 1.00 95.69 84 ASP A CA 1
ATOM 629 C C . ASP A 1 84 ? -8.396 -0.540 -6.270 1.00 95.69 84 ASP A C 1
ATOM 631 O O . ASP A 1 84 ? -8.014 -0.381 -7.431 1.00 95.69 84 ASP A O 1
ATOM 635 N N . ASP A 1 85 ? -7.805 0.074 -5.241 1.00 96.50 85 ASP A N 1
ATOM 636 C CA . ASP A 1 85 ? -6.675 0.992 -5.379 1.00 96.50 85 ASP A CA 1
ATOM 637 C C . ASP A 1 85 ? -5.319 0.245 -5.473 1.00 96.50 85 ASP A C 1
ATOM 639 O O . ASP A 1 85 ? -4.298 0.863 -5.791 1.00 96.50 85 ASP A O 1
ATOM 643 N N . ILE A 1 86 ? -5.277 -1.080 -5.244 1.00 97.25 86 ILE A N 1
ATOM 644 C CA . ILE A 1 86 ? -4.062 -1.904 -5.396 1.00 97.25 86 ILE A CA 1
ATOM 645 C C . ILE A 1 86 ? -3.731 -2.079 -6.877 1.00 97.25 86 ILE A C 1
ATOM 647 O O . ILE A 1 86 ? -4.587 -2.449 -7.683 1.00 97.25 86 ILE A O 1
ATOM 651 N N . HIS A 1 87 ? -2.463 -1.882 -7.243 1.00 96.31 87 HIS A N 1
ATOM 652 C CA . HIS A 1 87 ? -2.009 -2.051 -8.619 1.00 96.31 87 HIS A CA 1
ATOM 653 C C . HIS A 1 87 ? -2.223 -3.500 -9.099 1.00 96.31 87 HIS A C 1
ATOM 655 O O . HIS A 1 87 ? -1.712 -4.417 -8.455 1.00 96.31 87 HIS A O 1
ATOM 661 N N . PRO A 1 88 ? -2.864 -3.736 -10.262 1.00 95.19 88 PRO A N 1
ATOM 662 C CA . PRO A 1 88 ? -3.249 -5.085 -10.692 1.00 95.19 88 PRO A CA 1
ATOM 663 C C . PRO A 1 88 ? -2.048 -6.026 -10.871 1.00 95.19 88 PRO A C 1
ATOM 665 O O . PRO A 1 88 ? -2.080 -7.156 -10.413 1.00 95.19 88 PRO A O 1
ATOM 668 N N . THR A 1 89 ? -0.955 -5.548 -11.478 1.00 96.12 89 THR A N 1
ATOM 669 C CA . THR A 1 89 ? 0.250 -6.374 -11.702 1.00 96.12 89 THR A CA 1
ATOM 670 C C . THR A 1 89 ? 1.297 -6.288 -10.585 1.00 96.12 89 THR A C 1
ATOM 672 O O . THR A 1 89 ? 1.9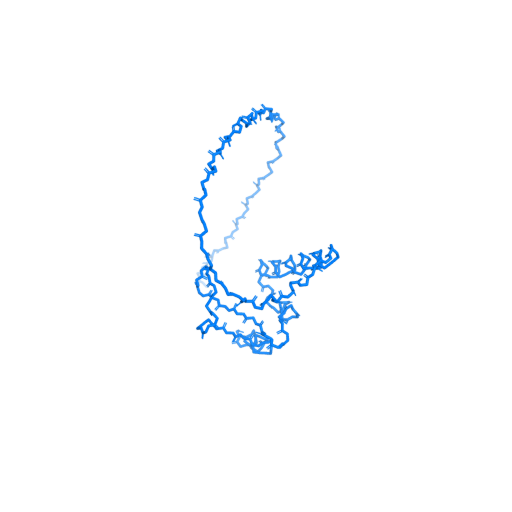46 -7.278 -10.276 1.00 96.12 89 THR A O 1
ATOM 675 N N . ARG A 1 90 ? 1.508 -5.102 -9.992 1.00 95.88 90 ARG A N 1
ATOM 676 C CA . ARG A 1 90 ? 2.583 -4.859 -9.011 1.00 95.88 90 ARG A CA 1
ATOM 677 C C . ARG A 1 90 ? 2.167 -5.112 -7.563 1.00 95.88 90 ARG A C 1
ATOM 679 O O . ARG A 1 90 ? 3.037 -5.193 -6.701 1.00 95.88 90 ARG A O 1
ATOM 686 N N . GLY A 1 91 ? 0.867 -5.217 -7.296 1.00 96.94 91 GLY A N 1
ATOM 687 C CA . GLY A 1 91 ? 0.354 -5.403 -5.948 1.00 96.94 91 GLY A CA 1
ATOM 688 C C . GLY A 1 91 ? 0.608 -4.207 -5.029 1.00 96.94 91 GLY A C 1
ATOM 689 O O . GLY A 1 91 ? 0.778 -3.067 -5.473 1.00 96.94 91 GLY A O 1
ATOM 690 N N . VAL A 1 92 ? 0.619 -4.489 -3.728 1.00 96.75 92 VAL A N 1
ATOM 691 C CA . VAL A 1 92 ? 0.934 -3.552 -2.645 1.00 96.75 92 VAL A CA 1
ATOM 692 C C . VAL A 1 92 ? 2.070 -4.116 -1.796 1.00 96.75 92 VAL A C 1
ATOM 694 O O . VAL A 1 92 ? 2.124 -5.315 -1.521 1.00 96.75 92 VAL A O 1
ATOM 697 N N . ARG A 1 93 ? 2.996 -3.248 -1.387 1.00 96.31 93 ARG A N 1
ATOM 698 C CA . ARG A 1 93 ? 4.186 -3.610 -0.615 1.00 96.31 93 ARG A CA 1
ATOM 699 C C . ARG A 1 93 ? 4.069 -3.098 0.813 1.00 96.31 93 ARG A C 1
ATOM 701 O O . ARG A 1 93 ? 3.740 -1.934 1.017 1.00 96.31 93 ARG A O 1
ATOM 708 N N . PHE A 1 94 ? 4.384 -3.957 1.775 1.00 94.19 94 PHE A N 1
ATOM 709 C CA . PHE A 1 94 ? 4.425 -3.620 3.193 1.00 94.19 94 PHE A CA 1
ATOM 710 C C . PHE A 1 94 ? 5.859 -3.687 3.703 1.00 94.19 94 PHE A C 1
ATOM 712 O O . PHE A 1 94 ? 6.470 -4.756 3.768 1.00 94.19 94 PHE A O 1
ATOM 719 N N . SER A 1 95 ? 6.366 -2.522 4.085 1.00 94.50 95 SER A N 1
ATOM 720 C CA . SER A 1 95 ? 7.669 -2.343 4.712 1.00 94.50 95 SER A CA 1
ATOM 721 C C . SER A 1 95 ? 7.474 -2.203 6.217 1.00 94.50 95 SER A C 1
ATOM 723 O O . SER A 1 95 ? 6.642 -1.422 6.670 1.00 94.50 95 SER A O 1
ATOM 725 N N . MET A 1 96 ? 8.243 -2.952 7.005 1.00 93.00 96 MET A N 1
ATOM 726 C CA . MET A 1 96 ? 8.216 -2.829 8.471 1.00 93.00 96 MET A CA 1
ATOM 727 C C . MET A 1 96 ? 8.957 -1.572 8.965 1.00 93.00 96 MET A C 1
ATOM 729 O O . MET A 1 96 ? 8.826 -1.179 10.120 1.00 93.00 96 MET A O 1
ATOM 733 N N . TYR A 1 97 ? 9.753 -0.953 8.091 1.00 93.50 97 TYR A N 1
ATOM 734 C CA . TYR A 1 97 ? 10.560 0.229 8.375 1.00 93.50 97 TYR A CA 1
ATOM 735 C C . TYR A 1 97 ? 10.022 1.456 7.633 1.00 93.50 97 TYR A C 1
ATOM 737 O O . TYR A 1 97 ? 9.225 1.342 6.707 1.00 93.50 97 TYR A O 1
ATOM 745 N N . ALA A 1 98 ? 10.524 2.636 8.003 1.00 92.00 98 ALA A N 1
ATOM 746 C CA . ALA A 1 98 ? 10.183 3.915 7.372 1.00 92.00 98 ALA A CA 1
ATOM 747 C C . ALA A 1 98 ? 10.710 4.075 5.927 1.00 92.00 98 ALA A C 1
ATOM 749 O O . ALA A 1 98 ? 10.567 5.139 5.331 1.00 92.00 98 ALA A O 1
ATOM 750 N N . TYR A 1 99 ? 11.340 3.041 5.369 1.00 93.69 99 TYR A N 1
ATOM 751 C CA . TYR A 1 99 ? 11.872 3.016 4.013 1.00 93.69 99 TYR A CA 1
ATOM 752 C C . TYR A 1 99 ? 11.522 1.694 3.329 1.00 93.69 99 TYR A C 1
ATOM 754 O O . TYR A 1 99 ? 11.313 0.671 3.985 1.00 93.69 99 TYR A O 1
ATOM 762 N N . VAL A 1 100 ? 11.479 1.727 1.999 1.00 93.69 100 VAL A N 1
ATOM 763 C CA . VAL A 1 100 ? 11.104 0.584 1.165 1.00 93.69 100 VAL A CA 1
ATOM 764 C C . VAL A 1 100 ? 12.344 -0.208 0.759 1.00 93.69 100 VAL A C 1
ATOM 766 O O . VAL A 1 100 ? 13.289 0.350 0.205 1.00 93.69 100 VAL A O 1
ATOM 769 N N . ARG A 1 101 ? 12.321 -1.523 0.973 1.00 94.94 101 ARG A N 1
ATOM 770 C CA . ARG A 1 101 ? 13.311 -2.490 0.487 1.00 94.94 101 ARG A CA 1
ATOM 771 C C . ARG A 1 101 ? 12.692 -3.354 -0.599 1.00 94.94 101 ARG A C 1
ATOM 773 O O . ARG A 1 101 ? 11.820 -4.185 -0.341 1.00 94.94 101 ARG A O 1
ATOM 780 N N . LEU A 1 102 ? 13.153 -3.152 -1.830 1.00 93.56 102 LEU A N 1
ATOM 781 C CA . LEU A 1 102 ? 12.558 -3.755 -3.024 1.00 93.56 102 LEU A CA 1
ATOM 782 C C . LEU A 1 102 ? 12.671 -5.289 -3.066 1.00 93.56 102 LEU A C 1
ATOM 784 O O . LEU A 1 102 ? 11.773 -5.939 -3.606 1.00 93.56 102 LEU A O 1
ATOM 788 N N . ASP A 1 103 ? 13.683 -5.859 -2.416 1.00 93.19 103 ASP A N 1
ATOM 789 C CA . ASP A 1 103 ? 13.967 -7.298 -2.499 1.00 93.19 103 ASP A CA 1
ATOM 790 C C . ASP A 1 103 ? 13.423 -8.105 -1.315 1.00 93.19 103 ASP A C 1
ATOM 792 O O . ASP A 1 103 ? 13.182 -9.302 -1.440 1.00 93.19 103 ASP A O 1
ATOM 796 N N . THR A 1 104 ? 13.231 -7.465 -0.156 1.00 94.56 104 THR A N 1
ATOM 797 C CA . THR A 1 104 ? 12.929 -8.171 1.104 1.00 94.56 104 THR A CA 1
ATOM 798 C C . THR A 1 104 ? 11.566 -7.844 1.697 1.00 94.56 104 THR A C 1
ATOM 800 O O . THR A 1 104 ? 11.047 -8.629 2.490 1.00 94.56 104 THR A O 1
ATOM 803 N N . ASP A 1 105 ? 10.962 -6.714 1.330 1.00 96.31 105 ASP A N 1
ATOM 804 C CA . ASP A 1 105 ? 9.644 -6.365 1.851 1.00 96.31 105 ASP A CA 1
ATOM 805 C C . ASP A 1 105 ? 8.547 -7.225 1.225 1.00 96.31 105 ASP A C 1
ATOM 807 O O . ASP A 1 105 ? 8.578 -7.564 0.038 1.00 96.31 105 ASP A O 1
ATOM 811 N N . LYS A 1 106 ? 7.532 -7.542 2.029 1.00 95.25 106 LYS A N 1
ATOM 812 C CA . LYS A 1 106 ? 6.429 -8.399 1.604 1.00 95.25 106 LYS A CA 1
ATOM 813 C C . LYS A 1 106 ? 5.557 -7.666 0.589 1.00 95.25 106 LYS A C 1
ATOM 815 O O . LYS A 1 106 ? 5.100 -6.551 0.842 1.00 95.25 106 LYS A O 1
ATOM 820 N N . VAL A 1 107 ? 5.279 -8.323 -0.530 1.00 96.94 107 VAL A N 1
ATOM 821 C CA . VAL A 1 107 ? 4.335 -7.853 -1.547 1.00 96.94 107 VAL A CA 1
ATOM 822 C C . VAL A 1 107 ? 3.127 -8.780 -1.558 1.00 96.94 107 VAL A C 1
ATOM 824 O O . VAL A 1 107 ? 3.282 -9.998 -1.489 1.00 96.94 107 VAL A O 1
ATOM 827 N N . PHE A 1 108 ? 1.935 -8.201 -1.638 1.00 97.06 108 PHE A N 1
ATOM 828 C CA . PHE A 1 108 ? 0.692 -8.926 -1.878 1.00 97.06 108 PHE A CA 1
ATOM 829 C C . PHE A 1 108 ? 0.128 -8.510 -3.231 1.00 97.06 108 PHE A C 1
ATOM 831 O O . PHE A 1 108 ? 0.032 -7.312 -3.513 1.00 97.06 108 PHE A O 1
ATOM 838 N N . SER A 1 109 ? -0.286 -9.479 -4.049 1.00 97.75 109 SER A N 1
ATOM 839 C CA . SER A 1 109 ? -1.163 -9.193 -5.188 1.00 97.75 109 SER A CA 1
ATOM 840 C C . SER A 1 109 ? -2.517 -8.663 -4.700 1.00 97.75 109 SER A C 1
ATOM 842 O O . SER A 1 109 ? -2.864 -8.790 -3.519 1.00 97.75 109 SER A O 1
ATOM 844 N N . ARG A 1 110 ? -3.306 -8.080 -5.609 1.00 97.75 110 ARG A N 1
ATOM 845 C CA . ARG A 1 110 ? -4.668 -7.625 -5.294 1.00 97.75 110 ARG A CA 1
ATOM 846 C C . ARG A 1 110 ? -5.526 -8.776 -4.755 1.00 97.75 110 ARG A C 1
ATOM 848 O O . ARG A 1 110 ? -6.228 -8.615 -3.761 1.00 97.75 110 ARG A O 1
ATOM 855 N N . GLU A 1 111 ? -5.425 -9.944 -5.376 1.00 96.75 111 GLU A N 1
ATOM 856 C CA . GLU A 1 111 ? -6.180 -11.149 -5.028 1.00 96.75 111 GLU A CA 1
ATOM 857 C C . GLU A 1 111 ? -5.719 -11.709 -3.683 1.00 96.75 111 GLU A C 1
ATOM 859 O O . GLU A 1 111 ? -6.549 -12.033 -2.839 1.00 96.75 111 GLU A O 1
ATOM 864 N N . GLN A 1 112 ? -4.404 -11.767 -3.447 1.00 97.25 112 GLN A N 1
ATOM 865 C CA . GLN A 1 112 ? -3.843 -12.215 -2.170 1.00 97.25 112 GLN A CA 1
ATOM 866 C C . GLN A 1 112 ? -4.264 -11.303 -1.014 1.00 97.25 112 GLN A C 1
ATOM 868 O O . GLN A 1 112 ? -4.573 -11.791 0.071 1.00 97.25 112 GLN A O 1
ATOM 873 N N . TYR A 1 113 ? -4.297 -9.986 -1.238 1.00 96.69 113 TYR A N 1
ATOM 874 C CA . TYR A 1 113 ? -4.800 -9.033 -0.253 1.00 96.69 113 TYR A CA 1
ATOM 875 C C . TYR A 1 113 ? -6.283 -9.279 0.050 1.00 96.69 113 TYR A C 1
ATOM 877 O O . TYR A 1 113 ? -6.653 -9.420 1.214 1.00 96.69 113 TYR A O 1
ATOM 885 N N . ALA A 1 114 ? -7.120 -9.414 -0.985 1.00 96.00 114 ALA A N 1
ATOM 886 C CA . ALA A 1 114 ? -8.546 -9.692 -0.823 1.00 96.00 114 ALA A CA 1
ATOM 887 C C . ALA A 1 114 ? -8.801 -11.013 -0.076 1.00 96.00 114 ALA A C 1
ATOM 889 O O . ALA A 1 114 ? -9.626 -11.057 0.833 1.00 96.00 114 ALA A O 1
ATOM 890 N N . GLN A 1 115 ? -8.055 -12.072 -0.406 1.00 96.75 115 GLN A N 1
ATOM 891 C CA . GLN A 1 115 ? -8.111 -13.360 0.294 1.00 96.75 115 GLN A CA 1
ATOM 892 C C . GLN A 1 115 ? -7.703 -13.229 1.765 1.00 96.75 115 GLN A C 1
ATOM 894 O O . GLN A 1 115 ? -8.371 -13.782 2.637 1.00 96.75 115 GLN A O 1
ATOM 899 N N . TYR A 1 116 ? -6.646 -12.466 2.059 1.00 94.75 116 TYR A N 1
ATOM 900 C CA . TYR A 1 116 ? -6.192 -12.240 3.431 1.00 94.75 116 TYR A CA 1
ATOM 901 C C . TYR A 1 116 ? -7.273 -11.579 4.295 1.00 94.75 116 TYR A C 1
ATOM 903 O O . TYR A 1 116 ? -7.449 -11.967 5.450 1.00 94.75 116 TYR A O 1
ATOM 911 N N . LEU A 1 117 ? -8.046 -10.640 3.739 1.00 93.69 117 LEU A N 1
ATOM 912 C CA . LEU A 1 117 ? -9.150 -9.999 4.463 1.00 93.69 117 LEU A CA 1
ATOM 913 C C . LEU A 1 117 ? -10.276 -10.969 4.845 1.00 93.69 117 LEU A C 1
ATOM 915 O O . LEU A 1 117 ? -10.916 -10.754 5.866 1.00 93.69 117 LEU A O 1
ATOM 919 N N . GLN A 1 118 ? -10.502 -12.030 4.064 1.00 92.56 118 GLN A N 1
ATOM 920 C CA . GLN A 1 118 ? -11.518 -13.053 4.360 1.00 92.56 118 GLN A CA 1
ATOM 921 C C . GLN A 1 118 ? -11.050 -14.084 5.394 1.00 92.56 118 GLN A C 1
ATOM 923 O O . GLN A 1 118 ? -11.861 -14.793 5.976 1.00 92.56 118 GLN A O 1
ATOM 928 N N . SER A 1 119 ? -9.736 -14.199 5.597 1.00 87.31 119 SER A N 1
ATOM 929 C CA . SER A 1 119 ? -9.144 -15.139 6.557 1.00 87.31 119 SER A CA 1
ATOM 930 C C . SER A 1 119 ? -9.106 -14.620 8.000 1.00 87.31 119 SER A C 1
ATOM 932 O O . SER A 1 119 ? -8.605 -15.321 8.879 1.00 87.31 119 SER A O 1
ATOM 934 N N . LYS A 1 120 ? -9.568 -13.385 8.223 1.00 60.59 120 LYS A N 1
ATOM 935 C CA . LYS A 1 120 ? -9.557 -12.703 9.519 1.00 60.59 120 LYS A CA 1
ATOM 936 C C . LYS A 1 120 ? -10.860 -12.852 10.286 1.00 60.59 120 LYS A C 1
ATOM 938 O O . LYS A 1 120 ? -11.926 -12.891 9.640 1.00 60.59 120 LYS A O 1
#

Foldseek 3Di:
DDDDDDDDDDDDDDDDDDDDDDDPDDDDDPDDDDDDDDDDDDDDDDDDDPPDPDQDPVNVVVVVVLVVQVVVCVVVVVQVSCLVVADQPFADWDDPDPDDDPPPTDGDHSVRSNVVVVVD